Protein AF-A0A378F551-F1 (afdb_monomer)

Nearest PDB structures (foldseek):
  4zo3-assembly1_A  TM=7.938E-01  e=6.750E-09  Chryseobacterium sp. StRB126
  1p9e-assembly1_A  TM=8.628E-01  e=8.394E-08  Pseudomonas sp. WBC-3
  4xuk-assembly1_B  TM=8.223E-01  e=8.926E-08  Acinetobacter sp. NBRC 100985
  7y7u-assembly1_B  TM=7.921E-01  e=3.452E-07  Labrenzia sp. VG12
  3esh-assembly1_A  TM=8.185E-01  e=5.161E-06  Staphylococcus aureus subsp. aureus Mu50

Sequence (163 aa):
MPLFPNARYLCSAKELSRVKNSERYRALWLDSLLPVIEAGQLETVDVATRPRVGGRIDFIPTPGHSPDHAALVLAAGDDY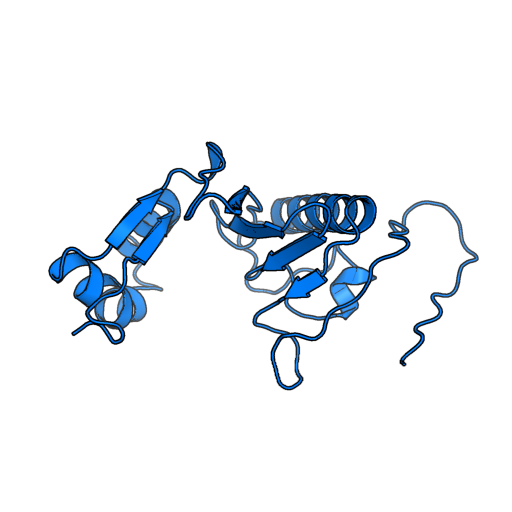ACFSGDLLHSPIQFAHPQWNSAFCGDPRQAEVSRREMMAWGASHHAQWFTGHFAGLPAAGWRRISKVTIAGERPGNRLQIREQ

InterPro domains:
  IPR036866 Ribonuclease Z/Hydroxyacylglutathione hydrolase-like 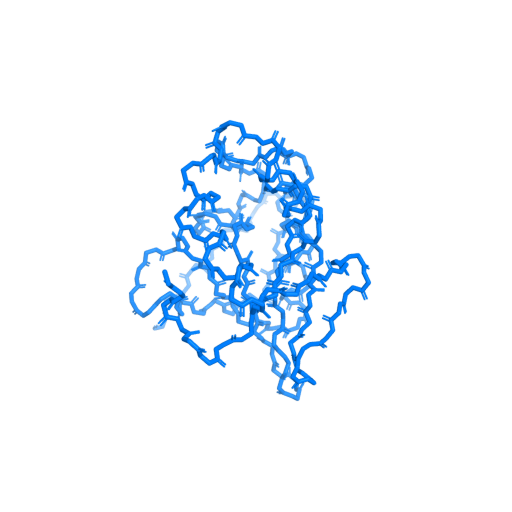[G3DSA:3.60.15.10] (1-148)
  IPR036866 Ribonuclease Z/Hydroxyacylglutathione hydrolase-like [SSF56281] (3-138)
  IPR051013 N-acyl homoserine lactonase-like [PTHR42978] (2-133)

Organism: Klebsiella pneumoniae (NCBI:txid573)

Structure (mmCIF, N/CA/C/O backbone):
data_AF-A0A378F551-F1
#
_entry.id   AF-A0A378F551-F1
#
loop_
_atom_site.group_PDB
_atom_site.id
_atom_site.type_symbol
_atom_site.label_atom_id
_atom_site.label_alt_id
_atom_site.label_comp_id
_atom_site.label_asym_id
_atom_site.label_entity_id
_atom_site.label_seq_id
_atom_site.pdbx_PDB_ins_code
_atom_site.Cartn_x
_atom_site.Cartn_y
_atom_site.Cartn_z
_atom_site.occupancy
_atom_site.B_iso_or_equiv
_atom_site.auth_seq_id
_atom_site.auth_comp_id
_atom_site.auth_asym_id
_atom_site.auth_atom_id
_atom_site.pdbx_PDB_model_num
ATOM 1 N N . MET A 1 1 ? -14.274 13.821 12.620 1.00 85.69 1 MET A N 1
ATOM 2 C CA . MET A 1 1 ? -15.197 12.662 12.660 1.00 85.69 1 MET A CA 1
ATOM 3 C C . MET A 1 1 ? -14.915 11.780 11.448 1.00 85.69 1 MET A C 1
ATOM 5 O O . MET A 1 1 ? -14.644 12.353 10.398 1.00 85.69 1 MET A O 1
ATOM 9 N N . PRO A 1 2 ? -14.955 10.441 11.568 1.00 91.94 2 PRO A N 1
ATOM 10 C CA . PRO A 1 2 ? -14.799 9.523 10.438 1.00 91.94 2 PRO A CA 1
ATOM 11 C C . PRO A 1 2 ? -15.836 9.750 9.334 1.00 91.94 2 PRO A C 1
ATOM 13 O O . PRO A 1 2 ? -17.017 9.934 9.624 1.00 91.94 2 PRO A O 1
ATOM 16 N N . LEU A 1 3 ? -15.408 9.684 8.069 1.00 93.50 3 LEU A N 1
ATOM 17 C CA . LEU A 1 3 ? -16.314 9.783 6.918 1.00 93.50 3 LEU A CA 1
ATOM 18 C C . LEU A 1 3 ? -17.246 8.564 6.808 1.00 93.50 3 LEU A C 1
ATOM 20 O O . LEU A 1 3 ? -18.398 8.703 6.407 1.00 93.50 3 LEU A O 1
ATOM 24 N N . PHE A 1 4 ? -16.758 7.378 7.186 1.00 96.19 4 PHE A N 1
ATOM 25 C CA . PHE A 1 4 ? -17.524 6.132 7.180 1.00 96.19 4 PHE A CA 1
ATOM 26 C C . PHE A 1 4 ? -17.735 5.647 8.623 1.00 96.19 4 PHE A C 1
ATOM 28 O O . PHE A 1 4 ? -16.952 4.843 9.128 1.00 96.19 4 PHE A O 1
ATOM 35 N N . PRO A 1 5 ? -18.794 6.108 9.313 1.00 93.94 5 PRO A N 1
ATOM 36 C CA . PRO A 1 5 ? -18.953 5.932 10.759 1.00 93.94 5 PRO A CA 1
ATOM 37 C C . PRO A 1 5 ? -19.221 4.490 11.204 1.00 93.94 5 PRO A C 1
ATOM 39 O O . PRO A 1 5 ? -19.160 4.221 12.394 1.00 93.94 5 PRO A O 1
ATOM 42 N N . ASN A 1 6 ? -19.478 3.561 10.281 1.00 95.62 6 ASN A N 1
ATOM 43 C CA . ASN A 1 6 ? -19.678 2.137 10.580 1.00 95.62 6 ASN A CA 1
ATOM 44 C C . ASN A 1 6 ? -18.571 1.245 9.991 1.00 95.62 6 ASN A C 1
ATOM 46 O O . ASN A 1 6 ? -18.692 0.021 10.008 1.00 95.62 6 ASN A O 1
ATOM 50 N N . ALA A 1 7 ? -17.529 1.839 9.401 1.00 96.50 7 ALA A N 1
ATOM 51 C CA . ALA A 1 7 ? -16.451 1.087 8.778 1.00 96.50 7 ALA A CA 1
ATOM 52 C C . ALA A 1 7 ? -15.390 0.674 9.798 1.00 96.50 7 ALA A C 1
ATOM 54 O O . ALA A 1 7 ? -15.167 1.334 10.812 1.00 96.50 7 ALA A O 1
ATOM 55 N N . ARG A 1 8 ? -14.691 -0.408 9.462 1.00 95.25 8 ARG A N 1
ATOM 56 C CA . ARG A 1 8 ? -13.472 -0.831 10.140 1.00 95.25 8 ARG A CA 1
ATOM 57 C C . ARG A 1 8 ? -12.283 -0.508 9.247 1.00 95.25 8 ARG A C 1
ATOM 59 O O . ARG A 1 8 ? -12.257 -0.923 8.088 1.00 95.25 8 ARG A O 1
ATOM 66 N N . TYR A 1 9 ? -11.321 0.233 9.777 1.00 96.44 9 TYR A N 1
ATOM 67 C CA . TYR A 1 9 ? -10.138 0.685 9.054 1.00 96.44 9 TYR A CA 1
ATOM 68 C C . TYR A 1 9 ? -8.966 -0.232 9.387 1.00 96.44 9 TYR A C 1
ATOM 70 O O . TYR A 1 9 ? -8.603 -0.373 10.549 1.00 96.44 9 TYR A O 1
ATOM 78 N N . LEU A 1 10 ? -8.367 -0.851 8.372 1.00 96.38 10 LEU A N 1
ATOM 79 C CA . LEU A 1 10 ? -7.194 -1.709 8.535 1.00 96.38 10 LEU A CA 1
ATOM 80 C C . LEU A 1 10 ? -5.962 -0.993 7.988 1.00 96.38 10 LEU A C 1
ATOM 82 O O . LEU A 1 10 ? -5.981 -0.502 6.860 1.00 96.38 10 LEU A O 1
ATOM 86 N N . CYS A 1 11 ? -4.891 -0.938 8.776 1.00 94.75 11 CYS A N 1
ATOM 87 C CA . CYS A 1 11 ? -3.652 -0.259 8.402 1.00 94.75 11 CYS A CA 1
ATOM 88 C C . CYS A 1 11 ? -2.425 -1.084 8.807 1.00 94.75 11 CYS A C 1
ATOM 90 O O . CYS A 1 11 ? -2.444 -1.770 9.825 1.00 94.75 11 CYS A O 1
ATOM 92 N N . SER A 1 12 ? -1.327 -1.006 8.052 1.00 96.94 12 SER A N 1
ATOM 93 C CA . SER A 1 12 ? -0.055 -1.579 8.510 1.00 96.94 12 SER A CA 1
ATOM 94 C C . SER A 1 12 ? 0.392 -0.901 9.810 1.00 96.94 12 SER A C 1
ATOM 96 O O . SER A 1 12 ? 0.462 0.328 9.889 1.00 96.94 12 SER A O 1
ATOM 98 N N . ALA A 1 13 ? 0.766 -1.699 10.815 1.00 94.69 13 ALA A N 1
ATOM 99 C CA . ALA A 1 13 ? 1.341 -1.176 12.056 1.00 94.69 13 ALA A CA 1
ATOM 100 C C . ALA A 1 13 ? 2.622 -0.356 11.804 1.00 94.69 13 ALA A C 1
ATOM 102 O O . ALA A 1 13 ? 2.847 0.679 12.440 1.00 94.69 13 ALA A O 1
ATOM 103 N N . LYS A 1 14 ? 3.458 -0.803 10.856 1.00 95.38 14 LYS A N 1
ATOM 104 C CA . LYS A 1 14 ? 4.728 -0.148 10.518 1.00 95.38 14 LYS A CA 1
ATOM 105 C C . LYS A 1 14 ? 4.490 1.173 9.794 1.00 95.38 14 LYS A C 1
ATOM 107 O O . LYS A 1 14 ? 5.118 2.171 10.147 1.00 95.38 14 LYS A O 1
ATOM 112 N N . GLU A 1 15 ? 3.558 1.207 8.840 1.00 96.12 15 GLU A N 1
ATOM 113 C CA . GLU A 1 15 ? 3.176 2.455 8.168 1.00 96.12 15 GLU A CA 1
ATOM 114 C C . GLU A 1 15 ? 2.550 3.447 9.143 1.00 96.12 15 GLU A C 1
ATOM 116 O O . GLU A 1 15 ? 2.936 4.614 9.150 1.00 96.12 15 GLU A O 1
ATOM 121 N N . LEU A 1 16 ? 1.650 2.991 10.019 1.00 96.19 16 LEU A N 1
ATOM 122 C CA . LEU A 1 16 ? 1.011 3.859 11.004 1.00 96.19 16 LEU A CA 1
ATOM 123 C C . LEU A 1 16 ? 2.047 4.525 11.921 1.00 96.19 16 LEU A C 1
ATOM 125 O O . LEU A 1 16 ? 2.002 5.737 12.134 1.00 96.19 16 LEU A O 1
ATOM 129 N N . SER A 1 17 ? 3.017 3.750 12.416 1.00 94.81 17 SER A N 1
ATOM 130 C CA . SER A 1 17 ? 4.124 4.269 13.226 1.00 94.81 17 SER A CA 1
ATOM 131 C C . SER A 1 17 ? 4.994 5.261 12.447 1.00 94.81 17 SER A C 1
ATOM 133 O O . SER A 1 17 ? 5.328 6.335 12.954 1.00 94.81 17 SER A O 1
ATOM 135 N N . ARG A 1 18 ? 5.326 4.950 11.188 1.00 93.62 18 ARG A N 1
ATOM 136 C CA . ARG A 1 18 ? 6.114 5.831 10.314 1.00 93.62 18 ARG A CA 1
ATOM 137 C C . ARG A 1 18 ? 5.419 7.171 10.078 1.00 93.62 18 ARG A C 1
ATOM 139 O O . ARG A 1 18 ? 6.068 8.212 10.121 1.00 93.62 18 ARG A O 1
ATOM 146 N N . VAL A 1 19 ? 4.114 7.141 9.818 1.00 94.31 19 VAL A N 1
ATOM 147 C CA . VAL A 1 19 ? 3.301 8.335 9.565 1.00 94.31 19 VAL A CA 1
ATOM 148 C C . VAL A 1 19 ? 3.157 9.172 10.838 1.00 94.31 19 VAL A C 1
ATOM 150 O O . VAL A 1 19 ? 3.364 10.382 10.781 1.00 94.31 19 VAL A O 1
ATOM 153 N N . LYS A 1 20 ? 2.890 8.544 11.994 1.00 94.38 20 LYS A N 1
ATOM 154 C CA . LYS A 1 20 ? 2.770 9.228 13.296 1.00 94.38 20 LYS A CA 1
ATOM 155 C C . LYS A 1 20 ? 4.010 10.044 13.658 1.00 94.38 20 LYS A C 1
ATOM 157 O O . LYS A 1 20 ? 3.896 11.140 14.197 1.00 94.38 20 LYS A O 1
ATOM 162 N N . ASN A 1 21 ? 5.190 9.496 13.380 1.00 91.69 21 ASN A N 1
ATOM 163 C CA . ASN A 1 21 ? 6.473 10.048 13.815 1.00 91.69 21 ASN A CA 1
ATOM 164 C C . ASN A 1 21 ? 7.137 10.948 12.758 1.00 91.69 21 ASN A C 1
ATOM 166 O O . ASN A 1 21 ? 8.355 11.114 12.761 1.00 91.69 21 ASN A O 1
ATOM 170 N N . SER A 1 22 ? 6.366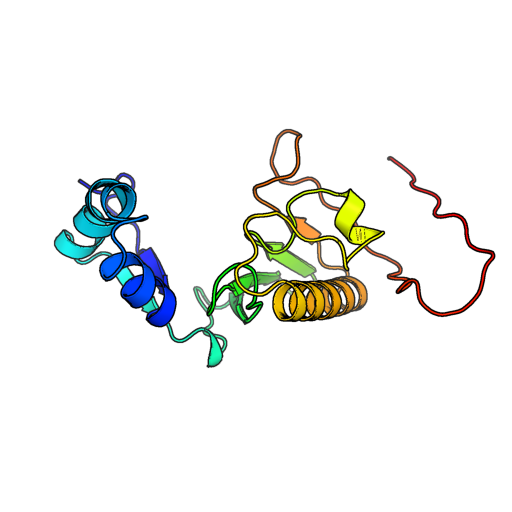 11.502 11.821 1.00 93.50 22 SER A N 1
ATOM 171 C CA . SER A 1 22 ? 6.905 12.268 10.700 1.00 93.50 22 SER A CA 1
ATOM 172 C C . SER A 1 22 ? 6.171 13.588 10.507 1.00 93.50 22 SER A C 1
ATOM 174 O O . SER A 1 22 ? 4.983 13.612 10.191 1.00 93.50 22 SER A O 1
ATOM 176 N N . GLU A 1 23 ? 6.911 14.695 10.601 1.00 94.50 23 GLU A N 1
ATOM 177 C CA . GLU A 1 23 ? 6.356 16.039 10.396 1.00 94.50 23 GLU A CA 1
ATOM 178 C C . GLU A 1 23 ? 5.770 16.210 8.987 1.00 94.50 23 GLU A C 1
ATOM 180 O O . GLU A 1 23 ? 4.728 16.835 8.805 1.00 94.50 23 GLU A O 1
ATOM 185 N N . ARG A 1 24 ? 6.366 15.542 7.988 1.00 93.19 24 ARG A N 1
ATOM 186 C CA . ARG A 1 24 ? 5.855 15.510 6.609 1.00 93.19 24 ARG A CA 1
ATOM 187 C C . ARG A 1 24 ? 4.394 15.059 6.532 1.00 93.19 24 ARG A C 1
ATOM 189 O O . ARG A 1 24 ? 3.673 15.515 5.649 1.00 93.19 24 ARG A O 1
ATOM 196 N N . TYR A 1 25 ? 3.964 14.162 7.416 1.00 94.81 25 TYR A N 1
ATOM 197 C CA . TYR A 1 25 ? 2.609 13.614 7.410 1.00 94.81 25 TYR A CA 1
ATOM 198 C C . TYR A 1 25 ? 1.731 14.161 8.537 1.00 94.81 25 TYR A C 1
ATOM 200 O O . TYR A 1 25 ? 0.638 13.646 8.754 1.00 94.81 25 TYR A O 1
ATOM 208 N N . ARG A 1 26 ? 2.155 15.223 9.232 1.00 95.44 26 ARG A N 1
ATOM 209 C CA . ARG A 1 26 ? 1.425 15.804 10.367 1.00 95.44 26 ARG A CA 1
ATOM 210 C C . ARG A 1 26 ? -0.012 16.191 10.014 1.00 95.44 26 ARG A C 1
ATOM 212 O O . ARG A 1 26 ? -0.925 15.887 10.779 1.00 95.44 26 ARG A O 1
ATOM 219 N N . ALA A 1 27 ? -0.207 16.825 8.856 1.00 96.25 27 ALA A N 1
ATOM 220 C CA . ALA A 1 27 ? -1.529 17.220 8.370 1.00 96.25 27 ALA A CA 1
ATOM 221 C C . ALA A 1 27 ? -2.416 15.997 8.084 1.00 96.25 27 ALA A C 1
ATOM 223 O O . ALA A 1 27 ? -3.529 15.922 8.592 1.00 96.25 27 ALA A O 1
ATOM 224 N N . LEU A 1 28 ? -1.888 15.002 7.362 1.00 94.81 28 LEU A N 1
ATOM 225 C CA . LEU A 1 28 ? -2.581 13.738 7.082 1.00 94.81 28 LEU A CA 1
ATOM 226 C C . LEU A 1 28 ? -2.924 12.979 8.370 1.00 94.81 28 LEU A C 1
ATOM 228 O O . LEU A 1 28 ? -4.004 12.407 8.486 1.00 94.81 28 LEU A O 1
ATOM 232 N N . TRP A 1 29 ? -2.020 12.977 9.352 1.00 96.12 29 TRP A N 1
ATOM 233 C CA . TRP A 1 29 ? -2.257 12.343 10.643 1.00 96.12 29 TRP A CA 1
ATOM 234 C C . TRP A 1 29 ? -3.448 12.978 11.358 1.00 96.12 29 TRP A C 1
ATOM 236 O O . TRP A 1 29 ? -4.356 12.263 11.770 1.00 96.12 29 TRP A O 1
ATOM 246 N N . LEU A 1 30 ? -3.451 14.308 11.491 1.00 96.38 30 LEU A N 1
ATOM 247 C CA . LEU A 1 30 ? -4.511 15.039 12.185 1.00 96.38 30 LEU A CA 1
ATOM 248 C C . LEU A 1 30 ? -5.862 14.940 11.478 1.00 96.38 30 LEU A C 1
ATOM 250 O O . LEU A 1 30 ? -6.881 14.786 12.143 1.00 96.38 30 LEU A O 1
ATOM 254 N N . ASP A 1 31 ? -5.863 15.046 10.153 1.00 95.38 31 ASP A N 1
ATOM 255 C CA . ASP A 1 31 ? -7.088 15.097 9.362 1.00 95.38 31 ASP A CA 1
ATOM 256 C C . ASP A 1 31 ? -7.682 13.703 9.114 1.00 95.38 31 ASP A C 1
ATOM 258 O O . ASP A 1 31 ? -8.876 13.486 9.308 1.00 95.38 31 ASP A O 1
ATOM 262 N N . SER A 1 32 ? -6.851 12.732 8.726 1.00 94.69 32 SER A N 1
ATOM 263 C CA . SER A 1 32 ? -7.333 11.461 8.174 1.00 94.69 32 SER A CA 1
ATOM 264 C C . SER A 1 32 ? -7.193 10.263 9.122 1.00 94.69 32 SER A C 1
ATOM 266 O O . SER A 1 32 ? -8.028 9.362 9.078 1.00 94.69 32 SER A O 1
ATOM 268 N N . LEU A 1 33 ? -6.161 10.219 9.979 1.00 96.25 33 LEU A N 1
ATOM 269 C CA . LEU A 1 33 ? -5.894 9.059 10.851 1.00 96.25 33 LEU A CA 1
ATOM 270 C C . LEU A 1 33 ? -6.399 9.252 12.280 1.00 96.25 33 LEU A C 1
ATOM 272 O O . LEU A 1 33 ? -7.022 8.354 12.842 1.00 96.25 33 LEU A O 1
ATOM 276 N N . LEU A 1 34 ? -6.156 10.417 12.877 1.00 96.38 34 LEU A N 1
ATOM 277 C CA . LEU A 1 34 ? -6.534 10.682 14.260 1.00 96.38 34 LEU A CA 1
ATOM 278 C C . LEU A 1 34 ? -8.047 10.506 14.498 1.00 96.38 34 LEU A C 1
ATOM 280 O O . LEU A 1 34 ? -8.388 9.803 15.448 1.00 96.38 34 LEU A O 1
ATOM 284 N N . PRO A 1 35 ? -8.961 10.983 13.624 1.00 97.00 35 PRO A N 1
ATOM 285 C CA . PRO A 1 35 ? -10.394 10.822 13.863 1.00 97.00 35 PRO A CA 1
ATOM 286 C C . PRO A 1 35 ? -10.868 9.366 13.869 1.00 97.00 35 PRO A C 1
ATOM 288 O O . PRO A 1 35 ? -11.804 9.041 14.594 1.00 97.00 35 PRO A O 1
ATOM 291 N N . VAL A 1 36 ? -10.253 8.492 13.064 1.00 97.44 36 VAL A N 1
ATOM 292 C CA . VAL A 1 36 ? -10.612 7.062 13.020 1.00 97.44 36 VAL A CA 1
ATOM 293 C C . VAL A 1 36 ? -9.978 6.277 14.169 1.00 97.44 36 VAL A C 1
ATOM 295 O O . VAL A 1 36 ? -10.571 5.311 14.645 1.00 97.44 36 VAL A O 1
ATOM 298 N N . ILE A 1 37 ? -8.811 6.712 14.658 1.00 96.81 37 ILE A N 1
ATOM 299 C CA . ILE A 1 37 ? -8.169 6.157 15.857 1.00 96.81 37 ILE A CA 1
ATOM 300 C C . ILE A 1 37 ? -8.977 6.520 17.106 1.00 96.81 37 ILE A C 1
ATOM 302 O O . ILE A 1 37 ? -9.305 5.637 17.892 1.00 96.81 37 ILE A O 1
ATOM 306 N N . GLU A 1 38 ? -9.331 7.795 17.282 1.00 97.25 38 GLU A N 1
ATOM 307 C CA . GLU A 1 38 ? -10.101 8.275 18.440 1.00 97.25 38 GLU A CA 1
ATOM 308 C C . GLU A 1 38 ? -11.510 7.675 18.491 1.00 97.25 38 GLU A C 1
ATOM 310 O O . GLU A 1 38 ? -12.036 7.421 19.572 1.00 97.25 38 GLU A O 1
ATOM 315 N N . ALA A 1 39 ? -12.099 7.381 17.329 1.00 97.19 39 ALA A N 1
ATOM 316 C CA . ALA A 1 39 ? -13.368 6.665 17.229 1.00 97.19 39 ALA A CA 1
ATOM 317 C C . ALA A 1 39 ? -13.249 5.145 17.476 1.00 97.19 39 ALA A C 1
ATOM 319 O O . ALA A 1 39 ? -14.259 4.446 17.425 1.00 97.19 39 ALA A O 1
ATOM 320 N N . GLY A 1 40 ? -12.041 4.614 17.706 1.00 97.12 40 GLY A N 1
ATOM 321 C CA . GLY A 1 40 ? -11.806 3.185 17.931 1.00 97.12 40 GLY A CA 1
ATOM 322 C C . GLY A 1 40 ? -12.036 2.306 16.697 1.00 97.12 40 GLY A C 1
ATOM 323 O O . GLY A 1 40 ? -12.282 1.113 16.837 1.00 97.12 40 GLY A O 1
ATOM 324 N N . GLN A 1 41 ? -11.986 2.880 15.490 1.00 97.69 41 GLN A N 1
ATOM 325 C CA . GLN A 1 41 ? -12.304 2.178 14.241 1.00 97.69 41 GLN A CA 1
ATOM 326 C C . GLN A 1 41 ? -11.078 1.650 13.495 1.00 97.69 41 GLN A C 1
ATOM 328 O O . GLN A 1 41 ? -11.239 0.915 12.517 1.00 97.69 41 GLN A O 1
ATOM 333 N N . LEU A 1 42 ? -9.869 2.047 13.905 1.00 97.69 42 LEU A N 1
ATOM 334 C CA . LEU A 1 42 ? -8.622 1.628 13.273 1.00 97.69 42 LEU A CA 1
ATOM 335 C C . LEU A 1 42 ? -8.011 0.425 13.995 1.00 97.69 42 LEU A C 1
ATOM 337 O O . LEU A 1 42 ? -7.666 0.500 15.172 1.00 97.69 42 LEU A O 1
ATOM 341 N N . GLU A 1 43 ? -7.795 -0.649 13.244 1.00 96.75 43 GLU A N 1
ATOM 342 C CA . GLU A 1 43 ? -7.032 -1.825 13.649 1.00 96.75 43 GLU A CA 1
ATOM 343 C C . GLU A 1 43 ? -5.752 -1.916 12.815 1.00 96.75 43 GLU A C 1
ATOM 345 O O . GLU A 1 43 ? -5.717 -1.571 11.627 1.00 96.75 43 GLU A O 1
ATOM 350 N N . THR A 1 44 ? -4.678 -2.393 13.439 1.00 96.69 44 THR A N 1
ATOM 351 C CA . THR A 1 44 ? -3.417 -2.619 12.742 1.00 96.69 44 THR A CA 1
ATOM 352 C C . THR A 1 44 ? -3.268 -4.068 12.306 1.00 96.69 44 THR A C 1
ATOM 354 O O . THR A 1 44 ? -3.739 -4.994 12.963 1.00 96.69 44 THR A O 1
ATOM 357 N N . VAL A 1 45 ? -2.580 -4.266 11.186 1.00 96.38 45 VAL A N 1
ATOM 358 C CA . VAL A 1 45 ? -2.241 -5.584 10.655 1.00 96.38 45 VAL A CA 1
ATOM 359 C C . VAL A 1 45 ? -0.733 -5.712 10.458 1.00 96.38 45 VAL A C 1
ATOM 361 O O . VAL A 1 45 ? -0.048 -4.725 10.171 1.00 96.38 45 VAL A O 1
ATOM 364 N N . ASP A 1 46 ? -0.216 -6.935 10.593 1.00 95.94 46 ASP A N 1
ATOM 365 C CA . ASP A 1 46 ? 1.141 -7.271 10.160 1.00 95.94 46 ASP A CA 1
ATOM 366 C C . ASP A 1 46 ? 1.104 -7.796 8.725 1.00 95.94 46 ASP A C 1
ATOM 368 O O . ASP A 1 46 ? 0.762 -8.953 8.475 1.00 95.94 46 ASP A O 1
ATOM 372 N N . VAL A 1 47 ? 1.472 -6.939 7.774 1.00 97.00 47 VAL A N 1
ATOM 373 C CA . VAL A 1 47 ? 1.481 -7.260 6.342 1.00 97.00 47 VAL A CA 1
ATOM 374 C C . VAL A 1 47 ? 2.371 -8.467 6.040 1.00 97.00 47 VAL A C 1
ATOM 376 O O . VAL A 1 47 ? 2.032 -9.260 5.161 1.00 97.00 47 VAL A O 1
ATOM 379 N N . ALA A 1 48 ? 3.460 -8.673 6.790 1.00 95.50 48 ALA A N 1
ATOM 380 C CA . ALA A 1 48 ? 4.379 -9.789 6.565 1.00 95.50 48 ALA A CA 1
ATOM 381 C C . ALA A 1 48 ? 3.709 -11.159 6.767 1.00 95.50 48 ALA A C 1
ATOM 383 O O . ALA A 1 48 ? 4.100 -12.135 6.126 1.00 95.50 48 ALA A O 1
ATOM 384 N N . THR A 1 49 ? 2.661 -11.220 7.596 1.00 96.25 49 THR A N 1
ATOM 385 C CA . THR A 1 49 ? 1.871 -12.441 7.836 1.00 96.25 49 THR A CA 1
ATOM 386 C C . THR A 1 49 ? 0.846 -12.734 6.743 1.00 96.25 49 THR A C 1
ATOM 388 O O . THR A 1 49 ? 0.196 -13.775 6.788 1.00 96.25 49 THR A O 1
ATOM 391 N N . ARG A 1 50 ? 0.710 -11.843 5.749 1.00 96.69 50 ARG A N 1
ATOM 392 C CA . ARG A 1 50 ? -0.276 -11.927 4.660 1.00 96.69 50 ARG A CA 1
ATOM 393 C C . ARG A 1 50 ? -1.707 -12.153 5.175 1.00 96.69 50 ARG A C 1
ATOM 395 O O . ARG A 1 50 ? -2.342 -13.145 4.819 1.00 96.69 50 ARG A O 1
ATOM 402 N N . PRO A 1 51 ? -2.220 -11.268 6.047 1.00 96.75 51 PRO A N 1
ATOM 403 C CA . PRO A 1 51 ? -3.521 -11.451 6.672 1.00 96.75 51 PRO A CA 1
ATOM 404 C C . PRO A 1 51 ? -4.644 -11.490 5.632 1.00 96.75 51 PRO A C 1
ATOM 406 O O . PRO A 1 51 ? -4.614 -10.765 4.633 1.00 96.75 51 PRO A O 1
ATOM 409 N N . ARG A 1 52 ? -5.663 -12.306 5.920 1.00 96.00 52 ARG A N 1
ATOM 410 C CA . ARG A 1 52 ? -6.873 -12.442 5.107 1.00 96.00 52 ARG A CA 1
ATOM 411 C C . ARG A 1 52 ? -8.064 -11.763 5.770 1.00 96.00 52 ARG A C 1
ATOM 413 O O . ARG A 1 52 ? -8.392 -12.044 6.920 1.00 96.00 52 ARG A O 1
ATOM 420 N N . VAL A 1 53 ? -8.765 -10.925 5.017 1.00 94.62 53 VAL A N 1
ATOM 421 C CA . VAL A 1 53 ? -9.932 -10.157 5.463 1.00 94.62 53 VAL A CA 1
ATOM 422 C C . VAL A 1 53 ? -11.175 -10.610 4.707 1.00 94.62 53 VAL A C 1
ATOM 424 O O . VAL A 1 53 ? -11.138 -10.868 3.502 1.00 94.62 53 VAL A O 1
ATOM 427 N N . GLY A 1 54 ? -12.289 -10.761 5.429 1.00 92.00 54 GLY A N 1
ATOM 428 C CA . GLY A 1 54 ? -13.572 -11.170 4.842 1.00 92.00 54 GLY A CA 1
ATOM 429 C C . GLY A 1 54 ? -13.535 -12.539 4.149 1.00 92.00 54 GLY A C 1
ATOM 430 O O . GLY A 1 54 ? -14.363 -12.811 3.286 1.00 92.00 54 GLY A O 1
ATOM 431 N N . GLY A 1 55 ? -12.541 -13.377 4.468 1.00 93.50 55 GLY A N 1
ATOM 432 C CA . GLY A 1 55 ? -12.351 -14.703 3.877 1.00 93.50 55 GLY A CA 1
ATOM 433 C C . GLY A 1 55 ? -11.902 -14.718 2.412 1.00 93.50 55 GLY A C 1
ATOM 434 O O . GLY A 1 55 ? -11.778 -15.805 1.856 1.00 93.50 55 GLY A O 1
ATOM 435 N N . ARG A 1 56 ? -11.663 -13.559 1.781 1.00 95.44 56 ARG A N 1
ATOM 436 C CA . ARG A 1 56 ? -11.375 -13.478 0.334 1.00 95.44 56 ARG A CA 1
ATOM 437 C C . ARG A 1 56 ? -10.319 -12.456 -0.076 1.00 95.44 56 ARG A C 1
ATOM 439 O O . ARG A 1 56 ? -9.886 -12.505 -1.221 1.00 95.44 56 ARG A O 1
ATOM 446 N N . ILE A 1 57 ? -9.948 -11.528 0.807 1.00 97.31 57 ILE A N 1
ATOM 447 C CA . ILE A 1 57 ? -9.002 -10.453 0.493 1.00 97.31 57 ILE A CA 1
ATOM 448 C C . ILE A 1 57 ? -7.698 -10.704 1.238 1.00 97.31 57 ILE A C 1
ATOM 450 O O . ILE A 1 57 ? -7.687 -10.662 2.465 1.00 97.31 57 ILE A O 1
ATOM 454 N N . ASP A 1 58 ? -6.615 -10.930 0.508 1.00 97.38 58 ASP A N 1
ATOM 455 C CA . ASP A 1 58 ? -5.274 -11.131 1.049 1.00 97.38 58 ASP A CA 1
ATOM 456 C C . ASP A 1 58 ? -4.433 -9.865 0.942 1.00 97.38 58 ASP A C 1
ATOM 458 O O . ASP A 1 58 ? -4.394 -9.217 -0.105 1.00 97.38 58 ASP A O 1
ATOM 462 N N . PHE A 1 59 ? -3.703 -9.548 2.007 1.00 97.81 59 PHE A N 1
ATOM 463 C CA . PHE A 1 59 ? -2.640 -8.548 1.966 1.00 97.81 59 PHE A CA 1
ATOM 464 C C . PHE A 1 59 ? -1.367 -9.193 1.416 1.00 97.81 59 PHE A C 1
ATOM 466 O O . PHE A 1 59 ? -0.816 -10.117 2.012 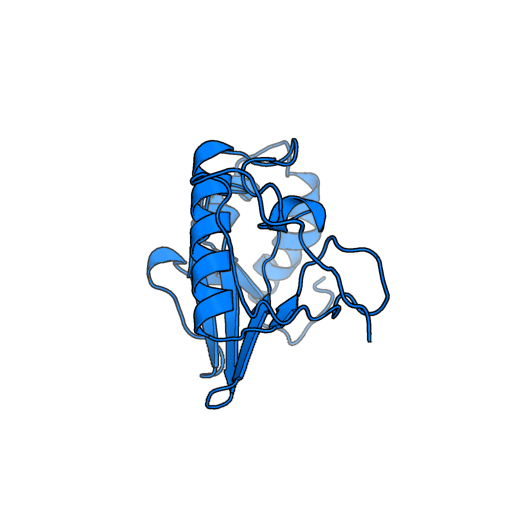1.00 97.81 59 PHE A O 1
ATOM 473 N N . ILE A 1 60 ? -0.875 -8.692 0.287 1.00 98.06 60 ILE A N 1
ATOM 474 C CA . ILE A 1 60 ? 0.357 -9.157 -0.348 1.00 98.06 60 ILE A CA 1
ATOM 475 C C . ILE A 1 60 ? 1.444 -8.091 -0.160 1.00 98.06 60 ILE A C 1
ATOM 477 O O . ILE A 1 60 ? 1.326 -7.005 -0.739 1.00 98.06 60 ILE A O 1
ATOM 481 N N . PRO A 1 61 ? 2.507 -8.370 0.624 1.00 98.19 61 PRO A N 1
ATOM 482 C CA . PRO A 1 61 ? 3.628 -7.454 0.786 1.00 98.19 61 PRO A CA 1
ATOM 483 C C . PRO A 1 61 ? 4.208 -7.053 -0.568 1.00 98.19 61 PRO A C 1
ATOM 485 O O . PRO A 1 61 ? 4.573 -7.908 -1.371 1.00 98.19 61 PRO A O 1
ATOM 488 N N . THR A 1 62 ? 4.295 -5.750 -0.808 1.00 98.00 62 THR A N 1
ATOM 489 C CA . THR A 1 62 ? 4.905 -5.157 -2.005 1.00 98.00 62 THR A CA 1
ATOM 490 C C . THR A 1 62 ? 5.684 -3.896 -1.608 1.00 98.00 62 THR A C 1
ATOM 492 O O . THR A 1 62 ? 5.359 -2.795 -2.061 1.00 98.00 62 THR A O 1
ATOM 495 N N . PRO A 1 63 ? 6.692 -4.022 -0.721 1.00 98.00 63 PRO A N 1
ATOM 496 C CA . PRO A 1 63 ? 7.417 -2.878 -0.180 1.00 98.00 63 PRO A CA 1
ATOM 497 C C . PRO A 1 63 ? 8.168 -2.105 -1.270 1.00 98.00 63 PRO A C 1
ATOM 499 O O . PRO A 1 63 ? 8.406 -2.598 -2.373 1.00 98.00 63 PRO A O 1
ATOM 502 N N . GLY A 1 64 ? 8.577 -0.883 -0.945 1.00 97.12 64 GLY A N 1
ATOM 503 C CA . GLY A 1 64 ? 9.462 -0.065 -1.775 1.00 97.12 64 GLY A CA 1
ATOM 504 C C . GLY A 1 64 ? 8.866 1.286 -2.146 1.00 97.12 64 GLY A C 1
ATOM 505 O O . GLY A 1 64 ? 9.575 2.289 -2.104 1.00 97.12 64 GLY A O 1
ATOM 506 N N . HIS A 1 65 ? 7.557 1.367 -2.418 1.00 96.44 65 HIS A N 1
ATOM 507 C CA . HIS A 1 65 ? 6.896 2.676 -2.443 1.00 96.44 65 HIS A CA 1
ATOM 508 C C . HIS A 1 65 ? 6.921 3.296 -1.039 1.00 96.44 65 HIS A C 1
ATOM 510 O O . HIS A 1 65 ? 7.489 4.365 -0.824 1.00 96.44 65 HIS A O 1
ATOM 516 N N . SER A 1 66 ? 6.413 2.535 -0.074 1.00 96.12 66 SER A N 1
ATOM 517 C CA . SER A 1 66 ? 6.623 2.742 1.352 1.00 96.12 66 SER A CA 1
ATOM 518 C C . SER A 1 66 ? 7.172 1.450 1.989 1.00 96.12 66 SER A C 1
ATOM 520 O O . SER A 1 66 ? 7.122 0.389 1.349 1.00 96.12 66 SER A O 1
ATOM 522 N N . PRO A 1 67 ? 7.753 1.511 3.203 1.00 95.69 67 PRO A N 1
ATOM 523 C CA . PRO A 1 67 ? 8.440 0.367 3.809 1.00 95.69 67 PRO A CA 1
ATOM 524 C C . PRO A 1 67 ? 7.596 -0.900 3.987 1.00 95.69 67 PRO A C 1
ATOM 526 O O . PRO A 1 67 ? 8.145 -1.992 3.905 1.00 95.69 67 PRO A O 1
ATOM 529 N N . ASP A 1 68 ? 6.290 -0.770 4.222 1.00 97.12 68 ASP A N 1
ATOM 530 C CA . ASP A 1 68 ? 5.380 -1.900 4.466 1.00 97.12 68 ASP A CA 1
ATOM 531 C C . ASP A 1 68 ? 4.143 -1.823 3.549 1.00 97.12 68 ASP A C 1
ATOM 533 O O . ASP A 1 68 ? 3.040 -2.223 3.922 1.00 97.12 68 ASP A O 1
ATOM 537 N N . HIS A 1 69 ? 4.328 -1.272 2.341 1.00 97.50 69 HIS A N 1
ATOM 538 C CA . HIS A 1 69 ? 3.298 -1.223 1.301 1.00 97.50 69 HIS A CA 1
ATOM 539 C C . HIS A 1 69 ? 2.773 -2.633 0.976 1.00 97.50 69 HIS A C 1
ATOM 541 O O . HIS A 1 69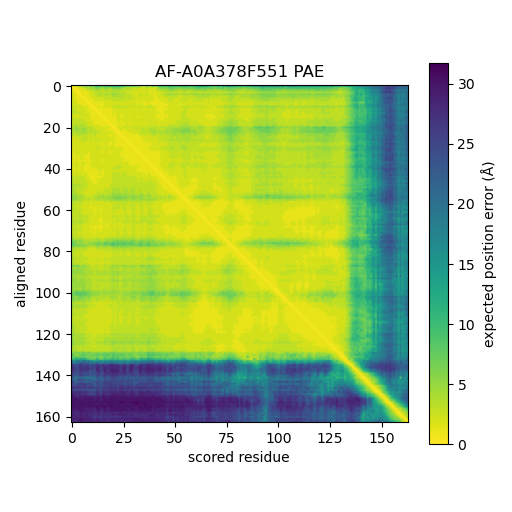 ? 3.543 -3.595 0.886 1.00 97.50 69 HIS A O 1
ATOM 547 N N . ALA A 1 70 ? 1.461 -2.747 0.756 1.00 97.81 70 ALA A N 1
ATOM 548 C CA . ALA A 1 70 ? 0.788 -3.992 0.411 1.00 97.81 70 ALA A CA 1
ATOM 549 C C . ALA A 1 70 ? -0.182 -3.789 -0.757 1.00 97.81 70 ALA A C 1
ATOM 551 O O . ALA A 1 70 ? -0.939 -2.820 -0.779 1.00 97.81 70 ALA A O 1
ATOM 552 N N . ALA A 1 71 ? -0.199 -4.745 -1.684 1.00 97.31 71 ALA A N 1
ATOM 553 C CA . ALA A 1 71 ? -1.291 -4.898 -2.634 1.00 97.31 71 ALA A CA 1
ATOM 554 C C . ALA A 1 71 ? -2.385 -5.753 -1.982 1.00 97.31 71 ALA A C 1
ATOM 556 O O . ALA A 1 71 ? -2.086 -6.603 -1.141 1.00 97.31 71 ALA A O 1
ATOM 557 N N . LEU A 1 72 ? -3.641 -5.559 -2.378 1.00 97.38 72 LEU A N 1
ATOM 558 C CA . LEU A 1 72 ? -4.742 -6.416 -1.941 1.00 97.38 72 LEU A CA 1
ATOM 559 C C . LEU A 1 72 ? -5.145 -7.350 -3.076 1.00 97.38 72 LEU A C 1
ATOM 561 O O . LEU A 1 72 ? -5.397 -6.896 -4.191 1.00 97.38 72 LEU A O 1
ATOM 565 N N . VAL A 1 73 ? -5.230 -8.644 -2.791 1.00 97.50 73 VAL A N 1
ATOM 566 C CA . VAL A 1 73 ? -5.710 -9.648 -3.744 1.00 97.50 73 VAL A CA 1
ATOM 567 C C . VAL A 1 73 ? -7.071 -10.148 -3.299 1.00 97.50 73 VAL A C 1
ATOM 569 O O . VAL A 1 73 ? -7.190 -10.755 -2.243 1.00 97.50 73 VAL A O 1
ATOM 572 N N . LEU A 1 74 ? -8.094 -9.912 -4.112 1.00 96.81 74 LEU A N 1
ATOM 573 C CA . LEU A 1 74 ? -9.407 -10.527 -3.966 1.00 96.81 74 LEU A CA 1
ATOM 574 C C . LEU A 1 74 ? -9.451 -11.814 -4.794 1.00 96.81 74 LEU A C 1
ATOM 576 O O . LEU A 1 74 ? -9.201 -11.769 -5.998 1.00 96.81 74 LEU A O 1
ATOM 580 N N . ALA A 1 75 ? -9.814 -12.926 -4.158 1.00 94.75 75 ALA A N 1
ATOM 581 C CA . ALA A 1 75 ? -10.039 -14.209 -4.818 1.00 94.75 75 ALA A CA 1
ATOM 582 C C . ALA A 1 75 ? -11.536 -14.565 -4.871 1.00 94.75 75 ALA A C 1
ATOM 584 O O . ALA A 1 75 ? -12.265 -14.436 -3.879 1.00 94.75 75 ALA A O 1
ATOM 585 N N . ALA A 1 76 ? -11.991 -15.051 -6.025 1.00 92.06 76 ALA A N 1
ATOM 586 C CA . ALA A 1 76 ? -13.346 -15.542 -6.252 1.00 92.06 76 ALA A CA 1
ATOM 587 C C . ALA A 1 76 ? -13.306 -16.813 -7.117 1.00 92.06 76 ALA A C 1
ATOM 589 O O . ALA A 1 76 ? -13.446 -16.758 -8.332 1.00 92.06 76 ALA A O 1
ATOM 590 N N . GLY A 1 77 ? -13.106 -17.971 -6.481 1.00 90.19 77 GLY A N 1
ATOM 591 C CA . GLY A 1 77 ? -12.818 -19.207 -7.215 1.00 90.19 77 GLY A CA 1
ATOM 592 C C . GLY A 1 77 ? -11.444 -19.108 -7.877 1.00 90.19 77 GLY A C 1
ATOM 593 O O . GLY A 1 77 ? -10.474 -18.793 -7.189 1.00 90.19 77 GLY A O 1
ATOM 594 N N . ASP A 1 78 ? -11.397 -19.320 -9.190 1.00 90.50 78 ASP A N 1
ATOM 595 C CA . ASP A 1 78 ? -1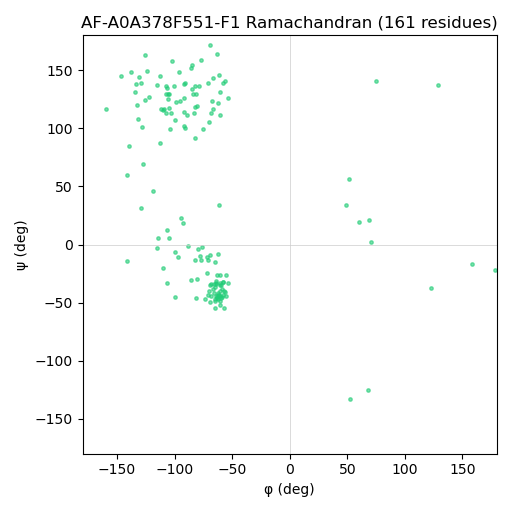0.175 -19.201 -9.997 1.00 90.50 78 ASP A CA 1
ATOM 596 C C . ASP A 1 78 ? -9.941 -17.773 -10.534 1.00 90.50 78 ASP A C 1
ATOM 598 O O . ASP A 1 78 ? -8.936 -17.516 -11.198 1.00 90.50 78 ASP A O 1
ATOM 602 N N . ASP A 1 79 ? -10.848 -16.830 -10.242 1.00 92.75 79 ASP A N 1
ATOM 603 C CA . ASP A 1 79 ? -10.716 -15.426 -10.631 1.00 92.75 79 ASP A CA 1
ATOM 604 C C . ASP A 1 79 ? -10.015 -14.594 -9.549 1.00 92.75 79 ASP A C 1
ATOM 606 O O . ASP A 1 79 ? -10.318 -14.689 -8.353 1.00 92.75 79 ASP A O 1
ATOM 610 N N . TYR A 1 80 ? -9.126 -13.701 -9.992 1.00 94.31 80 TYR A N 1
ATOM 611 C CA . TYR A 1 80 ? -8.340 -12.830 -9.119 1.00 94.31 80 TYR A CA 1
ATOM 612 C C . TYR A 1 80 ? -8.426 -11.359 -9.530 1.00 94.31 80 TYR A C 1
ATOM 614 O O . TYR A 1 80 ? -8.308 -11.009 -10.707 1.00 94.31 80 TYR A O 1
ATOM 622 N N . ALA A 1 81 ? -8.542 -10.480 -8.536 1.00 93.94 81 ALA A N 1
ATOM 623 C CA . ALA A 1 81 ? -8.400 -9.036 -8.688 1.00 93.94 81 ALA A CA 1
ATOM 624 C C . ALA A 1 81 ? -7.284 -8.509 -7.775 1.00 93.94 81 ALA A C 1
ATOM 626 O O . ALA A 1 81 ? -7.287 -8.748 -6.571 1.00 93.94 81 ALA A O 1
ATOM 627 N N . CYS A 1 82 ? -6.332 -7.784 -8.355 1.00 94.62 82 CYS A N 1
ATOM 628 C CA . CYS A 1 82 ? -5.213 -7.129 -7.692 1.00 94.62 82 CYS A CA 1
ATOM 629 C C . CYS A 1 82 ? -5.495 -5.630 -7.575 1.00 94.62 82 CYS A C 1
ATOM 631 O O . CYS A 1 82 ? -5.498 -4.917 -8.577 1.00 94.62 82 CYS A O 1
ATOM 633 N N . PHE A 1 83 ? -5.677 -5.144 -6.353 1.00 94.88 83 PHE A N 1
ATOM 634 C CA . PHE A 1 83 ? -5.661 -3.723 -6.029 1.00 94.88 83 PHE A CA 1
ATOM 635 C C . PHE A 1 83 ? -4.228 -3.348 -5.664 1.00 94.88 83 PHE A C 1
ATOM 637 O O . PHE A 1 83 ? -3.752 -3.632 -4.565 1.00 94.88 83 PHE A O 1
ATOM 644 N N . SER A 1 84 ? -3.512 -2.754 -6.614 1.00 93.88 84 SER A N 1
ATOM 645 C CA . SER A 1 84 ? -2.057 -2.625 -6.546 1.00 93.88 84 SER A CA 1
ATOM 646 C C . SER A 1 84 ? -1.563 -1.516 -5.620 1.00 93.88 84 SER A C 1
ATOM 648 O O . SER A 1 84 ? -0.356 -1.405 -5.427 1.00 93.88 84 SER A O 1
ATOM 650 N N . GLY A 1 85 ? -2.452 -0.647 -5.130 1.00 93.38 85 GLY A N 1
ATOM 651 C CA . GLY A 1 85 ? -2.051 0.597 -4.472 1.00 93.38 85 GLY A CA 1
ATOM 652 C C . GLY A 1 85 ? -1.086 1.396 -5.355 1.00 93.38 85 GLY A C 1
ATOM 653 O O . GLY A 1 85 ? -1.281 1.491 -6.573 1.00 93.38 85 GLY A O 1
ATOM 654 N N . ASP A 1 86 ? 0.005 1.857 -4.752 1.00 94.38 86 ASP A N 1
ATOM 655 C CA . ASP A 1 86 ? 1.020 2.712 -5.377 1.00 94.38 86 ASP A CA 1
ATOM 656 C C . ASP A 1 86 ? 2.185 1.904 -5.977 1.00 94.38 86 ASP A C 1
ATOM 658 O O . ASP A 1 86 ? 3.260 2.427 -6.282 1.00 94.38 86 ASP A O 1
ATOM 662 N N . LEU A 1 87 ? 1.981 0.605 -6.215 1.00 94.44 87 LEU A N 1
ATOM 663 C CA . LEU A 1 87 ? 2.961 -0.240 -6.901 1.00 94.44 87 LEU A CA 1
ATOM 664 C C . LEU A 1 87 ? 3.264 0.266 -8.325 1.00 94.44 87 LEU A C 1
ATOM 666 O O . LEU A 1 87 ? 4.402 0.181 -8.805 1.00 94.44 87 LEU A O 1
ATOM 670 N N . LEU A 1 88 ? 2.245 0.820 -8.991 1.00 90.69 88 LEU A N 1
ATOM 671 C CA . LEU A 1 88 ? 2.269 1.362 -10.351 1.00 90.69 88 LEU A CA 1
ATOM 672 C C . LEU A 1 88 ? 1.555 2.718 -10.378 1.00 90.69 88 LEU A C 1
ATOM 674 O O . LEU A 1 88 ? 0.426 2.840 -9.914 1.00 90.69 88 LEU A O 1
ATOM 678 N N . HIS A 1 89 ? 2.208 3.705 -10.980 1.00 90.75 89 HIS A N 1
ATOM 679 C CA . HIS A 1 89 ? 1.730 5.076 -11.155 1.00 90.75 89 HIS A CA 1
ATOM 680 C C . HIS A 1 89 ? 1.392 5.397 -12.622 1.00 90.75 89 HIS A C 1
ATOM 682 O O . HIS A 1 89 ? 0.672 6.348 -12.895 1.00 90.75 89 HIS A O 1
ATOM 688 N N . SER A 1 90 ? 1.918 4.634 -13.588 1.00 87.88 90 SER A N 1
ATOM 689 C CA . SER A 1 90 ? 1.643 4.831 -15.016 1.00 87.88 90 SER A CA 1
ATOM 690 C C . SER A 1 90 ? 1.635 3.508 -15.793 1.00 87.88 90 SER A C 1
ATOM 692 O O . SER A 1 90 ? 2.464 2.638 -15.503 1.00 87.88 90 SER A O 1
ATOM 694 N N . PRO A 1 91 ? 0.774 3.346 -16.823 1.00 85.62 91 PRO A N 1
ATOM 695 C CA . PRO A 1 91 ? 0.735 2.137 -17.649 1.00 85.62 91 PRO A CA 1
ATOM 696 C C . PRO A 1 91 ? 2.081 1.775 -18.290 1.00 85.62 91 PRO A C 1
ATOM 698 O O . PRO A 1 91 ? 2.349 0.601 -18.541 1.00 85.62 91 PRO A O 1
ATOM 701 N N . ILE A 1 92 ? 2.954 2.761 -18.521 1.00 88.31 92 ILE A N 1
ATOM 702 C CA . ILE A 1 92 ? 4.288 2.538 -19.092 1.00 88.31 92 ILE A CA 1
ATOM 703 C C . ILE A 1 92 ? 5.162 1.626 -18.222 1.00 88.31 92 ILE A C 1
ATOM 705 O O . ILE A 1 92 ? 6.024 0.917 -18.738 1.00 88.31 92 ILE A O 1
ATOM 709 N N . GLN A 1 93 ? 4.906 1.575 -16.913 1.00 91.12 93 GLN A N 1
ATOM 710 C CA . GLN A 1 93 ? 5.667 0.747 -15.979 1.00 91.12 93 GLN A CA 1
ATOM 711 C C . GLN A 1 93 ? 5.399 -0.756 -16.154 1.00 91.12 93 GLN A C 1
ATOM 713 O O . GLN A 1 93 ? 6.190 -1.559 -15.674 1.00 91.12 93 GLN A O 1
ATOM 718 N N . PHE A 1 94 ? 4.359 -1.165 -16.894 1.00 87.25 94 PHE A N 1
ATOM 719 C CA . PHE A 1 94 ? 4.233 -2.566 -17.318 1.00 87.25 94 PHE A CA 1
ATOM 720 C C . PHE A 1 94 ? 5.287 -2.958 -18.359 1.00 87.25 94 PHE A C 1
ATOM 722 O O . PHE A 1 94 ? 5.752 -4.094 -18.363 1.00 87.25 94 PHE A O 1
ATOM 729 N N . ALA A 1 95 ? 5.669 -2.031 -19.242 1.00 88.56 95 ALA A N 1
ATOM 730 C CA . ALA A 1 95 ? 6.730 -2.252 -20.224 1.00 88.56 95 ALA A CA 1
ATOM 731 C C . ALA A 1 95 ? 8.122 -1.951 -19.643 1.00 88.56 95 ALA A C 1
ATOM 733 O O . ALA A 1 95 ? 9.109 -2.582 -20.020 1.00 88.56 95 ALA A O 1
ATOM 734 N N . HIS A 1 96 ? 8.193 -1.004 -18.704 1.00 92.75 96 HIS A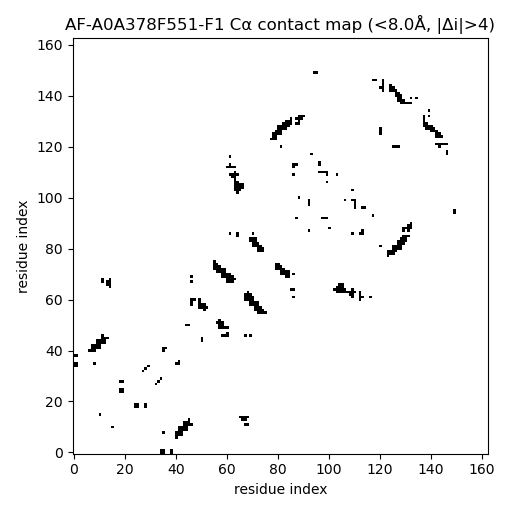 N 1
ATOM 735 C CA . HIS A 1 96 ? 9.426 -0.545 -18.068 1.00 92.75 96 HIS A CA 1
ATOM 736 C C . HIS A 1 96 ? 9.316 -0.606 -16.536 1.00 92.75 96 HIS A C 1
ATOM 738 O O . HIS A 1 96 ? 9.268 0.431 -15.873 1.00 92.75 96 HIS A O 1
ATOM 744 N N . PRO A 1 97 ? 9.270 -1.813 -15.943 1.00 92.25 97 PRO A N 1
ATOM 745 C CA . PRO A 1 97 ? 9.075 -1.986 -14.501 1.00 92.25 97 PRO A CA 1
ATOM 746 C C . PRO A 1 97 ? 10.216 -1.433 -13.640 1.00 92.25 97 PRO A C 1
ATOM 748 O O . PRO A 1 97 ? 10.015 -1.232 -12.450 1.00 92.25 97 PRO A O 1
ATOM 751 N N . GLN A 1 98 ? 11.380 -1.136 -14.214 1.00 94.94 98 GLN A N 1
ATOM 752 C CA . GLN A 1 98 ? 12.490 -0.453 -13.545 1.00 94.94 98 GLN A CA 1
ATOM 753 C C . GLN A 1 98 ? 12.285 1.063 -13.397 1.00 94.94 98 GLN A C 1
ATOM 755 O O . GLN A 1 98 ? 13.022 1.731 -12.675 1.00 94.94 98 GLN A O 1
ATOM 760 N N . TRP A 1 99 ? 11.302 1.645 -14.090 1.00 95.19 99 TRP A N 1
ATOM 761 C CA . TRP A 1 99 ? 11.002 3.068 -13.961 1.00 95.19 99 TRP A CA 1
ATOM 762 C C . TRP A 1 99 ? 10.168 3.309 -12.711 1.00 95.19 99 TRP A C 1
ATOM 764 O O . TRP A 1 99 ? 9.060 2.792 -12.581 1.00 95.19 99 TRP A O 1
ATOM 774 N N . ASN A 1 100 ? 10.698 4.106 -11.790 1.00 93.38 100 ASN A N 1
ATOM 775 C CA . ASN A 1 100 ? 10.044 4.443 -10.530 1.00 93.38 100 ASN A CA 1
ATOM 776 C C . ASN A 1 100 ? 9.422 5.836 -10.569 1.00 93.38 100 ASN A C 1
ATOM 778 O O . ASN A 1 100 ? 9.824 6.688 -11.362 1.00 93.38 100 ASN A O 1
ATOM 782 N N . SER A 1 101 ? 8.449 6.070 -9.688 1.00 89.56 101 SER A N 1
ATOM 783 C CA . SER A 1 101 ? 8.017 7.433 -9.396 1.00 89.56 101 SER A CA 1
ATOM 784 C C . SER A 1 101 ? 9.037 8.104 -8.475 1.00 89.56 101 SER A C 1
ATOM 786 O O . SER A 1 101 ? 9.767 7.434 -7.740 1.00 89.56 101 SER A O 1
ATOM 788 N N . ALA A 1 102 ? 9.047 9.438 -8.459 1.00 91.38 102 ALA A N 1
ATOM 789 C CA . ALA A 1 102 ? 9.840 10.212 -7.501 1.00 91.38 102 ALA A CA 1
ATOM 790 C C . ALA A 1 102 ? 9.419 9.975 -6.033 1.00 91.38 102 ALA A C 1
ATOM 792 O O . ALA A 1 102 ? 10.080 10.453 -5.115 1.00 91.38 102 ALA A O 1
ATOM 793 N N . PHE A 1 103 ? 8.317 9.252 -5.807 1.00 89.19 103 PHE A N 1
ATOM 794 C CA . PHE A 1 103 ? 7.750 8.986 -4.490 1.00 89.19 103 PHE A CA 1
ATOM 795 C C . PHE A 1 103 ? 8.119 7.608 -3.931 1.00 89.19 103 PHE A C 1
ATOM 797 O O . PHE A 1 103 ? 7.801 7.337 -2.778 1.00 89.19 103 PHE A O 1
ATOM 804 N N . CYS A 1 104 ? 8.791 6.743 -4.701 1.00 92.69 104 CYS A N 1
ATOM 805 C CA . CYS A 1 104 ? 9.277 5.466 -4.180 1.00 92.69 104 CYS A CA 1
ATOM 806 C C . CYS A 1 104 ? 10.381 5.691 -3.135 1.00 92.69 104 CYS A C 1
ATOM 808 O O . CYS A 1 104 ? 11.449 6.200 -3.471 1.00 92.69 104 CYS A O 1
ATOM 810 N N . GLY A 1 105 ? 10.134 5.290 -1.884 1.00 93.38 105 GLY A N 1
ATOM 811 C CA . GLY A 1 105 ? 11.106 5.406 -0.792 1.00 93.38 105 GLY A CA 1
ATOM 812 C C . GLY A 1 105 ? 12.346 4.523 -0.971 1.00 93.38 105 GLY A C 1
ATOM 813 O O . GLY A 1 105 ? 13.445 4.942 -0.621 1.00 93.38 105 GLY A O 1
ATOM 814 N N . ASP A 1 106 ? 12.179 3.340 -1.564 1.00 97.38 106 ASP A N 1
ATOM 815 C CA . ASP A 1 106 ? 13.261 2.466 -2.021 1.00 97.38 106 ASP A CA 1
ATOM 816 C C . ASP A 1 106 ? 13.012 2.068 -3.489 1.00 97.38 106 ASP A C 1
ATOM 818 O O . ASP A 1 106 ? 12.199 1.180 -3.773 1.00 97.38 106 ASP A O 1
ATOM 822 N N . PRO A 1 107 ? 13.702 2.716 -4.446 1.00 95.88 107 PRO A N 1
ATOM 823 C CA . PRO A 1 107 ? 13.527 2.446 -5.870 1.00 95.88 107 PRO A CA 1
ATOM 824 C C . PRO A 1 107 ? 13.856 1.005 -6.284 1.00 95.88 107 PRO A C 1
ATOM 826 O O . PRO A 1 107 ? 13.206 0.468 -7.183 1.00 95.88 107 PRO A O 1
ATOM 829 N N . ARG A 1 108 ? 14.851 0.365 -5.653 1.00 97.25 108 ARG A N 1
ATOM 830 C CA . ARG A 1 108 ? 15.239 -1.009 -6.006 1.00 97.25 108 ARG A CA 1
ATOM 831 C C . ARG A 1 108 ? 14.193 -1.990 -5.500 1.00 97.25 108 ARG A C 1
ATOM 833 O O . ARG A 1 108 ? 13.729 -2.831 -6.265 1.00 97.25 108 ARG A O 1
ATOM 840 N N . GLN A 1 109 ? 13.774 -1.844 -4.245 1.00 98.31 109 GLN A N 1
ATOM 841 C CA . GLN A 1 109 ? 12.739 -2.698 -3.671 1.00 98.31 109 GLN A CA 1
ATOM 842 C C . GLN A 1 109 ? 11.389 -2.504 -4.379 1.00 98.31 109 GLN A C 1
ATOM 844 O O . GLN A 1 109 ? 10.681 -3.480 -4.619 1.00 98.31 109 GLN A O 1
ATOM 849 N N . ALA A 1 110 ? 11.052 -1.275 -4.786 1.00 97.75 110 ALA A N 1
ATOM 850 C CA . ALA A 1 110 ? 9.829 -0.995 -5.538 1.00 97.75 110 ALA A CA 1
ATOM 851 C C . ALA A 1 110 ? 9.809 -1.707 -6.899 1.00 97.75 110 ALA A C 1
ATOM 853 O O . ALA A 1 110 ? 8.779 -2.252 -7.295 1.00 97.75 110 ALA A O 1
ATOM 854 N N . GLU A 1 111 ? 10.942 -1.729 -7.608 1.00 97.50 111 GLU A N 1
ATOM 855 C CA . GLU A 1 111 ? 11.079 -2.487 -8.853 1.00 97.50 111 GLU A CA 1
ATOM 856 C C . GLU A 1 111 ? 10.903 -3.993 -8.616 1.00 97.50 111 GLU A C 1
ATOM 858 O O . GLU A 1 111 ? 10.148 -4.632 -9.353 1.00 97.50 111 GLU A O 1
ATOM 863 N N . VAL A 1 112 ? 11.563 -4.557 -7.596 1.00 98.19 112 VAL A N 1
ATOM 864 C CA . VAL A 1 112 ? 11.454 -5.987 -7.252 1.00 98.19 112 VAL A CA 1
ATOM 865 C C . VAL A 1 112 ? 9.996 -6.362 -6.993 1.00 98.19 112 VAL A C 1
ATOM 867 O O . VAL A 1 112 ? 9.450 -7.212 -7.697 1.00 98.19 112 VAL A O 1
ATOM 870 N N . SER A 1 113 ? 9.328 -5.648 -6.084 1.00 98.19 113 SER A N 1
ATOM 871 C CA . SER A 1 113 ? 7.920 -5.877 -5.745 1.00 98.19 113 SER A CA 1
ATOM 872 C C . SER A 1 113 ? 7.003 -5.768 -6.967 1.00 98.19 113 SER A C 1
ATOM 874 O O . SER A 1 113 ? 6.072 -6.557 -7.136 1.00 98.19 113 SER A O 1
ATOM 876 N N . ARG A 1 114 ? 7.264 -4.800 -7.857 1.00 97.00 114 ARG A N 1
ATOM 877 C CA . ARG A 1 114 ? 6.485 -4.608 -9.087 1.00 97.00 114 ARG A CA 1
ATOM 878 C C . ARG A 1 114 ? 6.635 -5.800 -10.026 1.00 97.00 114 ARG A C 1
ATOM 880 O O . ARG A 1 114 ? 5.632 -6.302 -10.527 1.00 97.00 114 ARG A O 1
ATOM 887 N N . ARG A 1 115 ? 7.864 -6.271 -10.248 1.00 96.88 115 ARG A N 1
ATOM 888 C CA . ARG A 1 115 ? 8.146 -7.429 -11.111 1.00 96.88 115 ARG A CA 1
ATOM 889 C C . ARG A 1 115 ? 7.522 -8.708 -10.563 1.00 96.88 115 ARG A C 1
ATOM 891 O O . ARG A 1 115 ? 6.891 -9.433 -11.329 1.00 96.88 115 ARG A O 1
ATOM 898 N N . GLU A 1 116 ? 7.660 -8.957 -9.264 1.00 97.19 116 GLU A N 1
ATOM 899 C CA . GLU A 1 116 ? 7.082 -10.128 -8.599 1.00 97.19 116 GLU A CA 1
ATOM 900 C C . GLU A 1 116 ? 5.559 -10.143 -8.724 1.00 97.19 116 GLU A C 1
ATOM 902 O O . GLU A 1 116 ? 4.980 -11.134 -9.174 1.00 97.19 116 GLU A O 1
ATOM 907 N N . MET A 1 117 ? 4.906 -9.019 -8.418 1.00 96.25 117 MET A N 1
ATOM 908 C CA . MET A 1 117 ? 3.453 -8.938 -8.509 1.00 96.25 117 MET A CA 1
ATOM 909 C C . MET A 1 117 ? 2.969 -9.047 -9.958 1.00 96.25 117 MET A C 1
ATOM 911 O O . MET A 1 117 ? 1.970 -9.712 -10.215 1.00 96.25 117 MET A O 1
ATOM 915 N N . MET A 1 118 ? 3.680 -8.449 -10.923 1.00 94.00 118 MET A N 1
ATOM 916 C CA . MET A 1 118 ? 3.368 -8.588 -12.352 1.00 94.00 118 MET A CA 1
ATOM 917 C C . MET A 1 118 ? 3.464 -10.042 -12.821 1.00 94.00 118 MET A C 1
ATOM 919 O O . MET A 1 118 ? 2.581 -10.502 -13.545 1.00 94.00 118 MET A O 1
ATOM 923 N N . ALA A 1 119 ? 4.503 -10.770 -12.402 1.00 94.56 119 ALA A N 1
ATOM 924 C CA . ALA A 1 119 ? 4.658 -12.187 -12.715 1.00 94.56 119 ALA A CA 1
ATOM 925 C C . ALA A 1 119 ? 3.517 -13.020 -12.109 1.00 94.56 119 ALA A C 1
ATOM 927 O O . ALA A 1 119 ? 2.897 -13.811 -12.822 1.00 94.56 119 ALA A O 1
ATOM 928 N N . TRP A 1 120 ? 3.179 -12.779 -10.837 1.00 95.25 120 TRP A N 1
ATOM 929 C CA . TRP A 1 120 ? 2.043 -13.421 -10.170 1.00 95.25 120 TRP A CA 1
ATOM 930 C C . TRP A 1 120 ? 0.717 -13.125 -10.883 1.00 95.25 120 TRP A C 1
ATOM 932 O O . TRP A 1 120 ? -0.061 -14.036 -11.162 1.00 95.25 120 TRP A O 1
ATOM 942 N N . GLY A 1 121 ? 0.466 -11.864 -11.239 1.00 91.50 121 GLY A N 1
ATOM 943 C CA . GLY A 1 121 ? -0.767 -11.468 -11.913 1.00 91.50 121 GLY A CA 1
ATOM 944 C C . GLY A 1 121 ? -0.910 -12.110 -13.292 1.00 91.50 121 GLY A C 1
ATOM 945 O O . GLY A 1 121 ? -2.016 -12.458 -13.692 1.00 91.50 121 GLY A O 1
ATOM 946 N N . ALA A 1 122 ? 0.200 -12.324 -14.000 1.00 89.06 122 ALA A N 1
ATOM 947 C CA . ALA A 1 122 ? 0.198 -13.013 -15.283 1.00 89.06 122 ALA A CA 1
ATOM 948 C C . ALA A 1 122 ? -0.096 -14.512 -15.150 1.00 89.06 122 ALA A C 1
ATOM 950 O O . ALA A 1 122 ? -0.851 -15.049 -15.958 1.00 89.06 122 ALA A O 1
ATOM 951 N N . SER A 1 123 ? 0.460 -15.178 -14.130 1.00 92.38 123 SER A N 1
ATOM 952 C CA . SER A 1 123 ? 0.228 -16.610 -13.903 1.00 92.38 123 SER A CA 1
ATOM 953 C C . SER A 1 123 ? -1.185 -16.922 -13.404 1.00 92.38 123 SER A C 1
ATOM 955 O O . SER A 1 123 ? -1.661 -18.030 -13.614 1.00 92.38 123 SER A O 1
ATOM 957 N N . HIS A 1 124 ? -1.851 -15.956 -12.766 1.00 90.50 124 HIS A N 1
ATOM 958 C CA . HIS A 1 124 ? -3.212 -16.093 -12.228 1.00 90.50 124 HIS A CA 1
ATOM 959 C C . HIS A 1 124 ? -4.274 -15.385 -13.078 1.00 90.50 124 HIS A C 1
ATOM 961 O O . HIS A 1 124 ? -5.422 -15.277 -12.661 1.00 90.50 124 HIS A O 1
ATOM 967 N N . HIS A 1 125 ? -3.896 -14.844 -14.242 1.00 88.75 125 HIS A N 1
ATOM 968 C CA . HIS A 1 125 ? -4.778 -14.038 -15.095 1.00 88.75 125 HIS A CA 1
ATOM 969 C C . HIS A 1 125 ? -5.525 -12.921 -14.339 1.00 88.75 125 HIS A C 1
ATOM 971 O O . HIS A 1 125 ? -6.655 -12.572 -14.684 1.00 88.75 125 HIS A O 1
ATOM 977 N N . ALA A 1 126 ? -4.878 -12.344 -13.324 1.00 89.88 126 ALA A N 1
ATOM 978 C CA . ALA A 1 126 ? -5.501 -11.390 -12.423 1.00 89.88 126 ALA A CA 1
ATOM 979 C C . ALA A 1 126 ? -5.863 -10.084 -13.143 1.00 89.88 126 ALA A C 1
ATOM 981 O O . ALA A 1 126 ? -5.108 -9.579 -13.980 1.00 89.88 126 ALA A O 1
ATOM 982 N N . GLN A 1 127 ? -6.998 -9.502 -12.769 1.00 90.44 127 GLN A N 1
ATOM 983 C CA . GLN A 1 127 ? -7.383 -8.150 -13.166 1.00 90.44 127 GLN A CA 1
ATOM 984 C C . GLN A 1 127 ? -6.704 -7.133 -12.250 1.00 90.44 127 GLN A C 1
ATOM 986 O O . GLN A 1 127 ? -6.669 -7.323 -11.040 1.00 90.44 127 GLN A O 1
ATOM 991 N N . TRP A 1 128 ? -6.161 -6.055 -12.811 1.00 88.38 128 TRP A N 1
ATOM 992 C CA . TRP A 1 128 ? -5.416 -5.049 -12.051 1.00 88.38 128 TRP A CA 1
ATOM 993 C C . TRP A 1 128 ? -6.220 -3.767 -11.889 1.00 88.38 128 TRP A C 1
ATOM 995 O O . TRP A 1 128 ? -6.766 -3.250 -12.859 1.00 88.38 128 TRP A O 1
ATOM 1005 N N . PHE A 1 129 ? -6.215 -3.239 -10.672 1.00 87.69 129 PHE A N 1
ATOM 1006 C CA . PHE A 1 129 ? -6.842 -1.991 -10.270 1.00 87.69 129 PHE A CA 1
ATOM 1007 C C . PHE A 1 129 ? -5.778 -1.130 -9.593 1.00 87.69 129 PHE A C 1
ATOM 1009 O O . PHE A 1 129 ? -5.129 -1.564 -8.640 1.00 87.69 129 PHE A O 1
ATOM 1016 N N . THR A 1 130 ? -5.585 0.088 -10.086 1.00 85.06 130 THR A N 1
ATOM 1017 C CA . THR A 1 130 ? -4.602 1.045 -9.557 1.00 85.06 130 THR A CA 1
ATOM 1018 C C . THR A 1 130 ? -5.266 2.395 -9.353 1.00 85.06 130 THR A C 1
ATOM 1020 O O . THR A 1 130 ? -6.115 2.799 -10.145 1.00 85.06 130 THR A O 1
ATOM 1023 N N . GLY A 1 131 ? -4.857 3.102 -8.298 1.00 80.00 131 GLY A N 1
ATOM 1024 C CA . GLY A 1 131 ? -5.364 4.436 -7.985 1.00 80.00 131 GLY A CA 1
ATOM 1025 C C . GLY A 1 131 ? -4.886 5.537 -8.938 1.00 80.00 131 GLY A C 1
ATOM 1026 O O . GLY A 1 131 ? -5.417 6.640 -8.877 1.00 80.00 131 GLY A O 1
ATOM 1027 N N . HIS A 1 132 ? -3.911 5.260 -9.815 1.00 83.94 132 HIS A N 1
ATOM 1028 C CA . HIS A 1 132 ? -3.188 6.300 -10.568 1.00 83.94 132 HIS A CA 1
ATOM 1029 C C . HIS A 1 132 ? -3.386 6.271 -12.085 1.00 83.94 132 HIS A C 1
ATOM 1031 O O . HIS A 1 132 ? -2.851 7.128 -12.787 1.00 83.94 132 HIS A O 1
ATOM 1037 N N . PHE A 1 133 ? -4.119 5.303 -12.638 1.00 77.06 133 PHE A N 1
ATOM 1038 C CA . PHE A 1 133 ? -4.382 5.299 -14.080 1.00 77.06 133 PHE A CA 1
ATOM 1039 C C . PHE A 1 133 ? -5.582 6.179 -14.416 1.00 77.06 133 PHE A C 1
ATOM 1041 O O . PHE A 1 133 ? -6.627 6.096 -13.777 1.00 77.06 133 PHE A O 1
ATOM 1048 N N . ALA A 1 134 ? -5.436 7.007 -15.450 1.00 63.66 134 ALA A N 1
ATOM 1049 C CA . ALA A 1 134 ? -6.522 7.837 -15.953 1.00 63.66 134 ALA A CA 1
ATOM 1050 C C . ALA A 1 134 ? -7.596 6.991 -16.671 1.00 63.66 134 ALA A C 1
ATOM 1052 O O . ALA A 1 134 ? -7.261 6.095 -17.447 1.00 63.66 134 ALA A O 1
ATOM 1053 N N . GLY A 1 135 ? -8.874 7.318 -16.440 1.00 56.34 135 GLY A N 1
ATOM 1054 C CA . GLY A 1 135 ? -10.058 6.666 -17.024 1.00 56.34 135 GLY A CA 1
ATOM 1055 C C . GLY A 1 135 ? -11.080 6.265 -15.950 1.00 56.34 135 GLY A C 1
ATOM 1056 O O . GLY A 1 135 ? -10.692 5.802 -14.882 1.00 56.34 135 GLY A O 1
ATOM 1057 N N . LEU A 1 136 ? -12.379 6.487 -16.192 1.00 42.72 136 LEU A N 1
ATOM 1058 C CA . LEU A 1 136 ? -13.459 6.075 -15.283 1.00 42.72 136 LEU A CA 1
ATOM 1059 C C . LEU A 1 136 ? -13.990 4.672 -15.646 1.00 42.72 136 LEU A C 1
ATOM 1061 O O . LEU A 1 136 ? -14.235 4.425 -16.826 1.00 42.72 136 LEU A O 1
ATOM 1065 N N . PRO A 1 137 ? -14.257 3.800 -14.652 1.00 48.56 137 PRO A N 1
ATOM 1066 C CA . PRO A 1 137 ? -13.717 3.869 -13.296 1.00 48.56 137 PRO A CA 1
ATOM 1067 C C . PRO A 1 137 ? -12.216 3.550 -13.357 1.00 48.56 137 PRO A C 1
ATOM 1069 O O . PRO A 1 137 ? -11.736 3.041 -14.368 1.00 48.56 137 PRO A O 1
ATOM 1072 N N . ALA A 1 138 ? -11.495 3.720 -12.249 1.00 42.19 138 ALA A N 1
ATOM 1073 C CA . ALA A 1 138 ? -10.160 3.151 -12.001 1.00 42.19 138 ALA A CA 1
ATOM 1074 C C . ALA A 1 138 ? -10.142 1.589 -12.005 1.00 42.19 138 ALA A C 1
ATOM 1076 O O . ALA A 1 138 ? -9.423 0.936 -11.254 1.00 42.19 138 ALA A O 1
ATOM 1077 N N . ALA A 1 139 ? -10.991 1.001 -12.847 1.00 39.69 139 ALA A N 1
ATOM 1078 C CA . ALA A 1 139 ? -11.243 -0.379 -13.204 1.00 39.69 139 ALA A CA 1
ATOM 1079 C C . ALA A 1 139 ? -10.960 -0.559 -14.707 1.00 39.69 139 ALA A C 1
ATOM 1081 O O . ALA A 1 139 ? -11.744 -1.142 -15.452 1.00 39.69 139 ALA A O 1
ATOM 1082 N N . GLY A 1 140 ? -9.832 -0.028 -15.176 1.00 42.38 140 GLY A N 1
ATOM 1083 C CA . GLY A 1 140 ? -9.244 -0.506 -16.417 1.00 42.38 140 GLY A CA 1
ATOM 1084 C C . GLY A 1 140 ? -8.592 -1.852 -16.131 1.00 42.38 140 GLY A C 1
ATOM 1085 O O . GLY A 1 140 ? -7.491 -1.895 -15.594 1.00 42.38 140 GLY A O 1
ATOM 1086 N N . TRP A 1 141 ? -9.251 -2.955 -16.463 1.00 42.91 141 TRP A N 1
ATOM 1087 C CA . TRP A 1 141 ? -8.646 -4.275 -16.335 1.00 42.91 141 TRP A CA 1
ATOM 1088 C C . TRP A 1 141 ? -7.759 -4.534 -17.557 1.00 42.91 141 TRP A C 1
ATOM 1090 O O . TRP A 1 141 ? -8.170 -4.367 -18.704 1.00 42.91 141 TRP A O 1
ATOM 1100 N N . ARG A 1 142 ? -6.508 -4.944 -17.331 1.00 49.00 142 ARG A N 1
ATOM 1101 C CA . ARG A 1 142 ? -5.649 -5.489 -18.388 1.00 49.00 142 ARG A CA 1
ATOM 1102 C C . ARG A 1 142 ? -5.426 -6.960 -18.107 1.00 49.00 142 ARG A C 1
ATOM 1104 O O . ARG A 1 142 ? -4.805 -7.309 -17.109 1.00 49.00 142 ARG A O 1
ATOM 1111 N N . ARG A 1 143 ? -5.901 -7.825 -19.005 1.00 43.94 143 ARG A N 1
ATOM 1112 C CA . ARG A 1 143 ? -5.502 -9.232 -18.988 1.00 43.94 143 ARG A CA 1
ATOM 1113 C C . ARG A 1 143 ? -4.042 -9.306 -19.415 1.00 43.94 143 ARG A C 1
ATOM 1115 O O . ARG A 1 143 ? -3.718 -9.144 -20.590 1.00 43.94 143 ARG A O 1
ATOM 1122 N N . ILE A 1 144 ? -3.159 -9.550 -18.457 1.00 47.25 144 ILE A N 1
ATOM 1123 C CA . ILE A 1 144 ? -1.753 -9.805 -18.743 1.00 47.25 144 ILE A CA 1
ATOM 1124 C C . ILE A 1 144 ? -1.634 -11.283 -19.120 1.00 47.25 144 ILE A C 1
ATOM 1126 O O . ILE A 1 144 ? -1.506 -12.150 -18.266 1.00 47.25 144 ILE A O 1
ATOM 1130 N N . SER A 1 145 ? -1.736 -11.590 -20.411 1.00 40.91 145 SER A N 1
ATOM 1131 C CA . SER A 1 145 ? -1.587 -12.958 -20.932 1.00 40.91 145 SER A CA 1
ATOM 1132 C C . SER A 1 145 ? -0.124 -13.365 -21.136 1.00 40.91 145 SER A C 1
ATOM 1134 O O . SER A 1 145 ? 0.164 -14.543 -21.333 1.00 40.91 145 S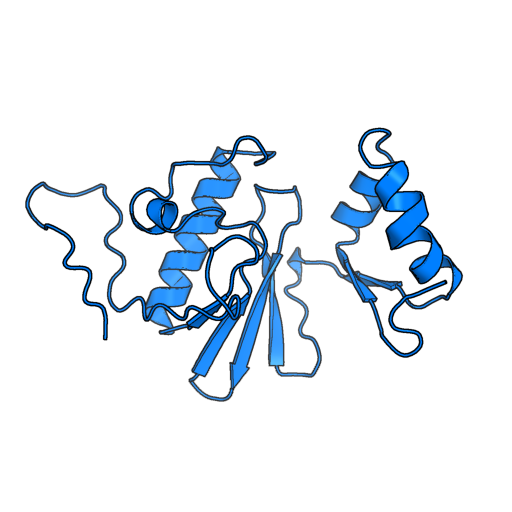ER A O 1
ATOM 1136 N N . LYS A 1 146 ? 0.811 -12.403 -21.096 1.00 41.94 146 LYS A N 1
ATOM 1137 C CA . LYS A 1 146 ? 2.253 -12.646 -21.217 1.00 41.94 146 LYS A CA 1
ATOM 1138 C C . LYS A 1 146 ? 3.050 -11.470 -20.646 1.00 41.94 146 LYS A C 1
ATOM 1140 O O . LYS A 1 146 ? 2.994 -10.371 -21.191 1.00 41.94 146 LYS A O 1
ATOM 1145 N N . VAL A 1 147 ? 3.822 -11.693 -19.582 1.00 43.97 147 VAL A N 1
ATOM 1146 C CA . VAL A 1 147 ? 4.858 -10.741 -19.140 1.00 43.97 147 VAL A CA 1
ATOM 1147 C C . VAL A 1 147 ? 6.154 -11.152 -19.810 1.00 43.97 147 VAL A C 1
ATOM 1149 O O . VAL A 1 147 ? 6.679 -12.227 -19.541 1.00 43.97 147 VAL A O 1
ATOM 1152 N N . THR A 1 148 ? 6.670 -10.306 -20.698 1.00 40.56 148 THR A N 1
ATOM 1153 C CA . THR A 1 148 ? 8.055 -10.440 -21.159 1.00 40.56 148 THR A CA 1
ATOM 1154 C C . THR A 1 148 ? 8.875 -9.439 -20.368 1.00 40.56 148 THR A C 1
ATOM 1156 O O . THR A 1 148 ? 8.750 -8.232 -20.565 1.00 40.56 148 THR A O 1
ATOM 1159 N N . ILE A 1 149 ? 9.673 -9.938 -19.430 1.00 37.81 149 ILE A N 1
ATOM 1160 C CA . ILE A 1 149 ? 10.649 -9.121 -18.718 1.00 37.81 149 ILE A CA 1
ATOM 1161 C C . ILE A 1 149 ? 11.722 -8.736 -19.740 1.00 37.81 149 ILE A C 1
ATOM 1163 O O . ILE A 1 149 ? 12.419 -9.605 -20.260 1.00 37.81 149 ILE A O 1
ATOM 1167 N N . ALA A 1 150 ? 11.818 -7.448 -20.081 1.00 34.88 150 ALA A N 1
ATOM 1168 C CA . ALA A 1 150 ? 12.864 -6.962 -20.975 1.00 34.88 150 ALA A CA 1
ATOM 1169 C C . ALA A 1 150 ? 14.235 -7.254 -20.343 1.00 34.88 150 ALA A C 1
ATOM 1171 O O . ALA A 1 150 ? 14.575 -6.696 -19.300 1.00 34.88 150 ALA A O 1
ATOM 1172 N N . GLY A 1 151 ? 14.969 -8.177 -20.967 1.00 38.03 151 GLY A N 1
ATOM 1173 C CA . GLY A 1 151 ? 16.240 -8.712 -20.480 1.00 38.03 151 GLY A CA 1
ATOM 1174 C C . GLY A 1 151 ? 16.850 -9.791 -21.379 1.00 38.03 151 GLY A C 1
ATOM 1175 O O . GLY A 1 151 ? 18.065 -9.941 -21.375 1.00 38.03 151 GLY A O 1
ATOM 1176 N N . GLU A 1 152 ? 16.068 -10.469 -22.230 1.00 38.69 152 GLU A N 1
ATOM 1177 C CA . GLU A 1 152 ? 16.615 -11.419 -23.209 1.00 38.69 152 GLU A CA 1
ATOM 1178 C C . GLU A 1 152 ? 16.054 -11.211 -24.631 1.00 38.69 152 GLU A C 1
ATOM 1180 O O . GLU A 1 152 ? 14.922 -11.566 -24.946 1.00 38.69 152 GLU A O 1
ATOM 1185 N N . ARG A 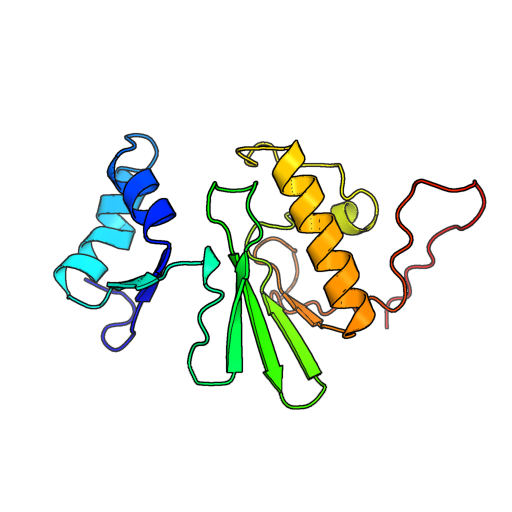1 153 ? 16.945 -10.681 -25.485 1.00 32.66 153 ARG A N 1
ATOM 1186 C CA . ARG A 1 153 ? 16.975 -10.633 -26.966 1.00 32.66 153 ARG A CA 1
ATOM 1187 C C . ARG A 1 153 ? 16.040 -9.657 -27.721 1.00 32.66 153 ARG A C 1
ATOM 1189 O O . ARG A 1 153 ? 14.876 -9.481 -27.368 1.00 32.66 153 ARG A O 1
ATOM 1196 N N . PRO A 1 154 ? 16.547 -9.027 -28.807 1.00 35.69 154 PRO A N 1
ATOM 1197 C CA . PRO A 1 154 ? 15.825 -8.021 -29.580 1.00 35.69 154 PRO A CA 1
ATOM 1198 C C . PRO A 1 154 ? 14.903 -8.685 -30.613 1.00 35.69 154 PRO A C 1
ATOM 1200 O O . PRO A 1 154 ? 15.345 -9.538 -31.379 1.00 35.69 154 PRO A O 1
ATOM 1203 N N . GLY A 1 155 ? 13.626 -8.291 -30.665 1.00 35.84 155 GLY A N 1
ATOM 1204 C CA . GLY A 1 155 ? 12.759 -8.689 -31.784 1.00 35.84 155 GLY A CA 1
ATOM 1205 C C . GLY A 1 155 ? 11.247 -8.652 -31.573 1.00 35.84 155 GLY A C 1
ATOM 1206 O O . GLY A 1 155 ? 10.519 -8.619 -32.559 1.00 35.84 155 GLY A O 1
ATOM 1207 N N . ASN A 1 156 ? 10.736 -8.597 -30.340 1.00 31.11 156 ASN A N 1
ATOM 1208 C CA . ASN A 1 156 ? 9.287 -8.670 -30.121 1.00 31.11 156 ASN A CA 1
ATOM 1209 C C . ASN A 1 156 ? 8.682 -7.302 -29.797 1.00 31.11 156 ASN A C 1
ATOM 1211 O O . ASN A 1 156 ? 8.727 -6.819 -28.668 1.00 31.11 156 ASN A O 1
ATOM 1215 N N . ARG A 1 157 ? 8.089 -6.683 -30.822 1.00 31.48 157 ARG A N 1
ATOM 1216 C CA . ARG A 1 157 ? 7.232 -5.499 -30.696 1.00 31.48 157 ARG A CA 1
ATOM 1217 C C . ARG A 1 157 ? 5.944 -5.902 -29.966 1.00 31.48 157 ARG A C 1
ATOM 1219 O O . ARG A 1 157 ? 5.239 -6.803 -30.416 1.00 31.48 157 ARG A O 1
ATOM 1226 N N . LEU A 1 158 ? 5.636 -5.242 -28.850 1.00 34.78 158 LEU A N 1
ATOM 1227 C CA . LEU A 1 158 ? 4.360 -5.388 -28.144 1.00 34.78 158 LEU A CA 1
ATOM 1228 C C . LEU A 1 158 ? 3.214 -4.930 -29.059 1.00 34.78 158 LEU A C 1
ATOM 1230 O O . LEU A 1 158 ? 3.196 -3.779 -29.494 1.00 34.78 158 LEU A O 1
ATOM 1234 N N . GLN A 1 159 ? 2.253 -5.815 -29.339 1.00 27.70 159 GLN A N 1
ATOM 1235 C CA . GLN A 1 159 ? 0.949 -5.407 -29.860 1.00 27.70 159 GLN A CA 1
ATOM 1236 C C . GLN A 1 159 ? 0.023 -5.136 -28.678 1.00 27.70 159 GLN A C 1
ATOM 1238 O O . GLN A 1 159 ? -0.369 -6.053 -27.959 1.00 27.70 159 GLN A O 1
ATOM 1243 N N . ILE A 1 160 ? -0.318 -3.865 -28.491 1.00 36.34 160 ILE A N 1
ATOM 1244 C CA . ILE A 1 160 ? -1.429 -3.451 -27.642 1.00 36.34 160 ILE A CA 1
ATOM 1245 C C . ILE A 1 160 ? -2.678 -3.579 -28.515 1.00 36.34 160 ILE A C 1
ATOM 1247 O O . ILE A 1 160 ? -2.781 -2.891 -29.527 1.00 36.34 160 ILE A O 1
ATOM 1251 N N . ARG A 1 161 ? -3.583 -4.504 -28.182 1.00 28.05 161 ARG A N 1
ATOM 1252 C CA . ARG A 1 161 ? -4.916 -4.549 -28.791 1.00 28.05 161 ARG A CA 1
ATOM 1253 C C . ARG A 1 161 ? -5.919 -4.019 -27.780 1.00 28.05 161 ARG A C 1
ATOM 1255 O O . ARG A 1 161 ? -6.057 -4.588 -26.701 1.00 28.05 161 ARG A O 1
ATOM 1262 N N . GLU A 1 162 ? -6.561 -2.923 -28.146 1.00 31.50 162 GLU A N 1
ATOM 1263 C CA . GLU A 1 162 ? -7.778 -2.422 -27.516 1.00 31.50 162 GLU A CA 1
ATOM 1264 C C . GLU A 1 162 ? -8.950 -3.255 -28.066 1.00 31.50 162 GLU A C 1
ATOM 1266 O O . GLU A 1 162 ? -8.965 -3.576 -29.259 1.00 31.50 162 GLU A O 1
ATOM 1271 N N . GLN A 1 163 ? -9.867 -3.680 -27.197 1.00 35.78 163 GLN A N 1
ATOM 1272 C CA . GLN A 1 163 ? -11.208 -4.116 -27.595 1.00 35.78 163 GLN A CA 1
ATOM 1273 C C . GLN A 1 163 ? -12.193 -3.055 -27.133 1.00 35.78 163 GLN A C 1
ATOM 1275 O O . GLN A 1 163 ? -12.006 -2.578 -25.990 1.00 35.78 163 GLN A O 1
#

Mean predicted aligned error: 8.2 Å

Foldseek 3Di:
DDPPLPAAAEEAPVVLVVLVPDPVNPVVCVPPPVVCVVSVRYDYDHLVVQDDDPNFWTWAAQAFLHHGDTWIWGDDPLAIAIAPEVLDQEPCCLVVLLDDDPSGPHSVSSSVSSVVVLVVCLVSQYFYAYPHDDDPPSRPGDRNVDRDDPDDDDDDDDDDDDD

Radius of gyration: 17.37 Å; Cα contacts (8 Å, |Δi|>4): 245; chains: 1; bounding box: 37×36×50 Å

Solvent-accessible surface area (backbone atoms only — not comparable to full-atom values): 9526 Å² total; per-residue (Å²): 118,53,93,59,83,86,54,77,43,79,41,39,48,67,48,52,51,54,42,72,77,29,79,91,33,46,66,54,38,62,70,67,45,45,35,30,49,77,68,69,31,56,45,72,43,62,46,90,74,40,50,68,47,94,89,36,34,32,35,41,72,34,32,10,40,40,88,63,30,53,23,39,37,39,55,59,86,86,45,36,38,34,39,38,44,75,65,50,66,49,80,66,36,78,78,39,48,81,63,70,63,98,70,37,74,34,59,68,46,26,26,52,33,38,50,54,50,50,53,52,30,31,78,48,57,20,33,42,28,35,86,50,53,92,60,91,61,54,67,65,64,53,80,37,86,71,82,79,74,88,85,78,82,92,82,82,80,85,80,85,78,87,131

pLDDT: mean 84.19, std 21.57, range [27.7, 98.31]

Secondary structure (DSSP, 8-state):
--SSTT--EEEEHHHHHHHHT-GGGHHHIIIIIHHHHHTT-EEEE-GGG--EETTTEEEEE-TTSSTT-EEEEEEETTEEEEE-GGG-SSGGGGT-TTPPPTT-SSHHHHHHHHHHHHHHHHHTT-EEE-TTS-SSSS------S----TTS-S---------